Protein AF-T0BHY3-F1 (afdb_monomer_lite)

pLDDT: mean 92.2, std 11.2, range [44.59, 98.44]

Secondary structure (DSSP, 8-state):
---HHHHHHHHHHHHHHHHHHHHHHHHHHHHHS--HHHHHHHHHHHHHHHHHHHHTTTSS-HHHHHHHHHHHHHHHHHHHHHHHT-

Radius of gyration: 14.61 Å; chains: 1; bounding box: 29×18×53 Å

Foldseek 3Di:
DDDPQVVVLVVLLVQLVVLLVLLLVLLVVCLVPPDPVSLVSSVVSLVSSVVSLVVNCPPPPNVSSVVSVVSSVVSVVSSVVSVVVD

Organism: Alicyclobacillus acidoterrestris (strain ATCC 49025 / DSM 3922 / CIP 106132 / NCIMB 13137 / GD3B) (NCBI:txid1356854)

Structure (mmCIF, N/CA/C/O backbone):
data_AF-T0BHY3-F1
#
_entry.id   AF-T0BHY3-F1
#
loop_
_atom_site.group_PDB
_atom_site.id
_atom_site.type_symbol
_atom_site.label_atom_id
_atom_site.label_alt_id
_atom_site.label_comp_id
_atom_site.label_asym_id
_atom_site.label_entity_id
_atom_site.label_seq_id
_atom_site.pdbx_PDB_ins_code
_atom_site.Cartn_x
_atom_site.Cartn_y
_atom_site.Cartn_z
_atom_site.occupancy
_atom_site.B_iso_or_equiv
_atom_site.auth_seq_id
_atom_site.auth_comp_id
_atom_site.auth_asym_id
_atom_site.auth_atom_id
_atom_site.pdbx_PDB_model_num
ATOM 1 N N . MET A 1 1 ? -14.659 -0.421 33.630 1.00 44.59 1 MET A N 1
ATOM 2 C CA . MET A 1 1 ? -13.357 -0.926 33.151 1.00 44.59 1 MET A CA 1
ATOM 3 C C . MET A 1 1 ? -13.495 -1.084 31.656 1.00 44.59 1 MET A C 1
ATOM 5 O O . MET A 1 1 ? -14.234 -1.953 31.224 1.00 44.59 1 MET A O 1
ATOM 9 N N . GLU A 1 2 ? -12.873 -0.206 30.888 1.00 54.31 2 GLU A N 1
ATOM 10 C CA . GLU A 1 2 ? -12.859 -0.267 29.426 1.00 54.31 2 GLU A CA 1
ATOM 11 C C . GLU A 1 2 ? -11.384 -0.292 29.004 1.00 54.31 2 GLU A C 1
ATOM 13 O O . GLU A 1 2 ? -10.580 0.353 29.682 1.00 54.31 2 GLU A O 1
ATOM 18 N N . ARG A 1 3 ? -11.063 -0.975 27.887 1.00 53.88 3 ARG A N 1
ATOM 19 C CA . ARG A 1 3 ? -9.897 -0.760 26.981 1.00 53.88 3 ARG A CA 1
ATOM 20 C C . ARG A 1 3 ? -8.886 -1.899 26.686 1.00 53.88 3 ARG A C 1
ATOM 22 O O . ARG A 1 3 ? -7.728 -1.585 26.429 1.00 53.88 3 ARG A O 1
ATOM 29 N N . PRO A 1 4 ? -9.258 -3.187 26.557 1.00 62.06 4 PRO A N 1
ATOM 30 C CA . PRO A 1 4 ? -8.458 -4.093 25.721 1.00 62.06 4 PRO A CA 1
ATOM 31 C C . PRO A 1 4 ? -8.604 -3.762 24.219 1.00 62.06 4 PRO A C 1
ATOM 33 O O . PRO A 1 4 ? -7.636 -3.866 23.471 1.00 62.06 4 PRO A O 1
ATOM 36 N N . GLN A 1 5 ? -9.783 -3.287 23.791 1.00 62.22 5 GLN A N 1
ATOM 37 C CA . GLN A 1 5 ? -10.089 -3.000 22.380 1.00 62.22 5 GLN A CA 1
ATOM 38 C C . GLN A 1 5 ? -9.220 -1.875 21.801 1.00 62.22 5 GLN A C 1
ATOM 40 O O . GLN A 1 5 ? -8.616 -2.053 20.750 1.00 62.22 5 GLN A O 1
ATOM 45 N N . SER A 1 6 ? -9.034 -0.777 22.540 1.00 70.62 6 SER A N 1
ATOM 46 C CA . SER A 1 6 ? -8.264 0.374 22.047 1.00 70.62 6 SER A CA 1
ATOM 47 C C . SER A 1 6 ? -6.775 0.079 21.819 1.00 70.62 6 SER A C 1
ATOM 49 O O . SER A 1 6 ? -6.175 0.686 20.941 1.00 70.62 6 SER A O 1
ATOM 51 N N . ILE A 1 7 ? -6.167 -0.837 22.586 1.00 77.88 7 ILE A N 1
ATOM 52 C CA . ILE A 1 7 ? -4.760 -1.244 22.392 1.00 77.88 7 ILE A CA 1
ATOM 53 C C . ILE A 1 7 ? -4.638 -2.183 21.186 1.00 77.88 7 ILE A C 1
ATOM 55 O O . ILE A 1 7 ? -3.690 -2.081 20.412 1.00 77.88 7 ILE A O 1
ATOM 59 N N . HIS A 1 8 ? -5.609 -3.081 21.011 1.00 78.81 8 HIS A N 1
ATOM 60 C CA . HIS A 1 8 ? -5.634 -3.998 19.877 1.00 78.81 8 HIS A CA 1
ATOM 61 C C . HIS A 1 8 ? -5.827 -3.252 18.549 1.00 78.81 8 HIS A C 1
ATOM 63 O O . HIS A 1 8 ? -5.099 -3.510 17.597 1.00 78.81 8 HIS A O 1
ATOM 69 N N . GLU A 1 9 ? -6.737 -2.276 18.496 1.00 81.12 9 GLU A N 1
ATOM 70 C CA . GLU A 1 9 ? -6.910 -1.395 17.332 1.00 81.12 9 GLU A CA 1
ATOM 71 C C . GLU A 1 9 ? -5.616 -0.625 17.020 1.00 81.12 9 GLU A C 1
ATOM 73 O O . GLU A 1 9 ? -5.156 -0.629 15.883 1.00 81.12 9 GLU A O 1
ATOM 78 N N . GLN A 1 10 ? -4.965 -0.026 18.025 1.00 83.75 10 GLN A N 1
ATOM 79 C CA . GLN A 1 10 ? -3.705 0.707 17.830 1.00 83.75 10 GLN A CA 1
ATOM 80 C C . GLN A 1 10 ? -2.577 -0.164 17.262 1.00 83.75 10 GLN A C 1
ATOM 82 O O . GLN A 1 10 ? -1.833 0.296 16.396 1.00 83.75 10 GLN A O 1
ATOM 87 N N . ASN A 1 11 ? -2.459 -1.414 17.717 1.00 89.62 11 ASN A N 1
ATOM 88 C CA . ASN A 1 11 ? -1.464 -2.346 17.189 1.00 89.62 11 ASN A CA 1
ATOM 89 C C . ASN A 1 11 ? -1.746 -2.715 15.726 1.00 89.62 11 ASN A C 1
ATOM 91 O O . ASN A 1 11 ? -0.813 -2.719 14.927 1.00 89.62 11 ASN A O 1
ATOM 95 N N . GLN A 1 12 ? -3.009 -2.959 15.365 1.00 92.31 12 GLN A N 1
ATOM 96 C CA . GLN A 1 12 ? -3.392 -3.266 13.982 1.00 92.31 12 GLN A CA 1
ATOM 97 C C . GLN A 1 12 ? -3.127 -2.077 13.046 1.00 92.31 12 GLN A C 1
ATOM 99 O O . GLN A 1 12 ? -2.572 -2.253 11.967 1.00 92.31 12 GLN A O 1
ATOM 104 N N . PHE A 1 13 ? -3.401 -0.841 13.483 1.00 94.06 13 PHE A N 1
ATOM 105 C CA . PHE A 1 13 ? -3.032 0.352 12.707 1.00 94.06 13 PHE A CA 1
ATOM 106 C C . PHE A 1 13 ? -1.518 0.477 12.498 1.00 94.06 13 PHE A C 1
ATOM 108 O O . PHE A 1 13 ? -1.072 0.849 11.411 1.00 94.06 13 PHE A O 1
ATOM 115 N N . ALA A 1 14 ? -0.717 0.184 13.527 1.00 9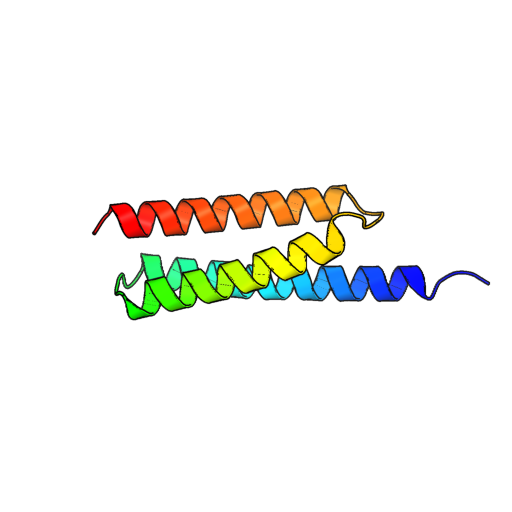4.94 14 ALA A N 1
ATOM 116 C CA . ALA A 1 14 ? 0.738 0.212 13.409 1.00 94.94 14 ALA A CA 1
ATOM 117 C C . ALA A 1 14 ? 1.248 -0.861 12.432 1.00 94.94 14 ALA A C 1
ATOM 119 O O . ALA A 1 14 ? 2.156 -0.593 11.642 1.00 94.94 14 ALA A O 1
ATOM 120 N N . GLU A 1 15 ? 0.646 -2.050 12.455 1.00 95.75 15 GLU A N 1
ATOM 121 C CA . GLU A 1 15 ? 0.965 -3.134 11.529 1.00 95.75 15 GLU A CA 1
ATOM 122 C C . GLU A 1 15 ? 0.584 -2.785 10.087 1.00 95.75 15 GLU A C 1
ATOM 124 O O . GLU A 1 15 ? 1.436 -2.878 9.201 1.00 95.75 15 GLU A O 1
ATOM 129 N N . ALA A 1 16 ? -0.636 -2.287 9.865 1.00 97.19 16 ALA A N 1
ATOM 130 C CA . ALA A 1 16 ? -1.108 -1.833 8.559 1.00 97.19 16 ALA A CA 1
ATOM 131 C C . ALA A 1 16 ? -0.217 -0.728 7.982 1.00 97.19 16 ALA A C 1
ATOM 133 O O . ALA A 1 16 ? 0.224 -0.823 6.835 1.00 97.19 16 ALA A O 1
ATOM 134 N N . SER A 1 17 ? 0.132 0.280 8.791 1.00 97.25 17 SER A N 1
ATOM 135 C CA . SER A 1 17 ? 1.063 1.326 8.358 1.00 97.25 17 SER A CA 1
ATOM 136 C C . SER A 1 17 ? 2.430 0.745 8.008 1.00 97.25 17 SER A C 1
ATOM 138 O O . SER A 1 17 ? 2.949 1.042 6.939 1.00 97.25 17 SER A O 1
ATOM 140 N N . SER A 1 18 ? 3.004 -0.118 8.853 1.00 97.81 18 SER A N 1
ATOM 141 C CA . SER A 1 18 ? 4.326 -0.700 8.592 1.00 97.81 18 SER A CA 1
ATOM 142 C C . SER A 1 18 ? 4.348 -1.587 7.345 1.00 97.81 18 SER A C 1
ATOM 144 O O . SER A 1 18 ? 5.333 -1.583 6.602 1.00 97.81 18 SER A O 1
ATOM 146 N N . ALA A 1 19 ? 3.288 -2.363 7.111 1.00 97.94 19 ALA A N 1
ATOM 147 C CA . ALA A 1 19 ? 3.143 -3.170 5.907 1.00 97.94 19 ALA A CA 1
ATOM 148 C C . ALA A 1 19 ? 3.082 -2.283 4.658 1.00 97.94 19 ALA A C 1
ATOM 150 O O . ALA A 1 19 ? 3.759 -2.566 3.669 1.00 97.94 19 ALA A O 1
ATOM 151 N N . LEU A 1 20 ? 2.337 -1.181 4.733 1.00 97.94 20 LEU A N 1
ATOM 152 C CA . LEU A 1 20 ? 2.211 -0.219 3.649 1.00 97.94 20 LEU A CA 1
ATOM 153 C C . LEU A 1 20 ? 3.518 0.536 3.373 1.00 97.94 20 LEU A C 1
ATOM 155 O O . LEU A 1 20 ? 3.923 0.610 2.218 1.00 97.94 20 LEU A O 1
ATOM 159 N N . ASP A 1 21 ? 4.242 0.978 4.407 1.00 98.31 21 ASP A N 1
ATOM 160 C CA . ASP A 1 21 ? 5.564 1.598 4.246 1.00 98.31 21 ASP A CA 1
ATOM 161 C C . ASP A 1 21 ? 6.524 0.649 3.500 1.00 98.31 21 ASP A C 1
ATOM 163 O O . ASP A 1 21 ? 7.274 1.060 2.613 1.00 98.31 21 ASP A O 1
ATOM 167 N N . LYS A 1 22 ? 6.498 -0.653 3.815 1.00 98.25 22 LYS A N 1
ATOM 168 C CA . LYS A 1 22 ? 7.301 -1.660 3.096 1.00 98.25 22 LYS A CA 1
ATOM 169 C C . LYS A 1 22 ? 6.851 -1.820 1.646 1.00 98.25 22 LYS A C 1
ATOM 171 O O . LYS A 1 22 ? 7.704 -1.934 0.767 1.00 98.25 22 LYS A O 1
ATOM 176 N N . ALA A 1 23 ? 5.543 -1.819 1.398 1.00 98.44 23 ALA A N 1
ATOM 177 C CA . ALA A 1 23 ? 4.993 -1.914 0.054 1.00 98.44 23 ALA A CA 1
ATOM 178 C C . ALA A 1 23 ? 5.394 -0.718 -0.814 1.00 98.44 23 ALA A C 1
ATOM 180 O O . ALA A 1 23 ? 5.925 -0.921 -1.901 1.00 98.44 23 ALA A O 1
ATOM 181 N N . GLU A 1 24 ? 5.251 0.507 -0.311 1.00 98.38 24 GLU A N 1
ATOM 182 C CA . GLU A 1 24 ? 5.675 1.728 -1.005 1.00 98.38 24 GLU A CA 1
ATOM 183 C C . GLU A 1 24 ? 7.178 1.702 -1.323 1.00 98.38 24 GLU A C 1
ATOM 185 O O . GLU A 1 24 ? 7.583 2.026 -2.440 1.00 98.38 24 GLU A O 1
ATOM 190 N N . ASN A 1 25 ? 8.015 1.236 -0.389 1.00 98.25 25 ASN A N 1
ATOM 191 C CA . ASN A 1 25 ? 9.448 1.064 -0.640 1.00 98.25 25 ASN A CA 1
ATOM 192 C C . ASN A 1 25 ? 9.731 0.042 -1.754 1.00 98.25 25 ASN A C 1
ATOM 194 O O . ASN A 1 25 ? 10.582 0.286 -2.609 1.00 98.25 25 ASN A O 1
ATOM 198 N N . ALA A 1 26 ? 9.030 -1.094 -1.766 1.00 98.00 26 ALA A N 1
ATOM 199 C CA . ALA A 1 26 ? 9.189 -2.102 -2.812 1.00 98.00 26 ALA A CA 1
ATOM 200 C C . ALA A 1 26 ? 8.718 -1.581 -4.183 1.00 98.00 26 ALA A C 1
ATOM 202 O O . ALA A 1 26 ? 9.393 -1.801 -5.188 1.00 98.00 26 ALA A O 1
ATOM 203 N N . VAL A 1 27 ? 7.615 -0.825 -4.225 1.00 98.00 27 VAL A N 1
ATOM 204 C CA . VAL A 1 27 ? 7.130 -0.149 -5.440 1.00 98.00 27 VAL A CA 1
ATOM 205 C C . VAL A 1 27 ? 8.161 0.859 -5.952 1.00 98.00 27 VAL A C 1
ATOM 207 O O . VAL A 1 27 ? 8.499 0.835 -7.134 1.00 98.00 27 VAL A O 1
ATOM 210 N N . ALA A 1 28 ? 8.739 1.683 -5.075 1.00 97.44 28 ALA A N 1
ATOM 211 C CA . ALA A 1 28 ? 9.781 2.639 -5.452 1.00 97.44 28 ALA A CA 1
ATOM 212 C C . ALA A 1 28 ? 11.048 1.950 -5.999 1.00 97.44 28 ALA A C 1
ATOM 214 O O . ALA A 1 28 ? 11.674 2.432 -6.951 1.00 97.44 28 ALA A O 1
ATOM 215 N N . GLN A 1 29 ? 11.424 0.797 -5.433 1.00 96.69 29 GLN A N 1
ATOM 216 C CA . GLN A 1 29 ? 12.513 -0.029 -5.964 1.00 96.69 29 GLN A CA 1
ATOM 217 C C . GLN A 1 29 ? 12.177 -0.586 -7.348 1.00 96.69 29 GLN A C 1
ATOM 219 O O . GLN A 1 29 ? 13.025 -0.540 -8.239 1.00 96.69 29 GLN A O 1
ATOM 224 N N . ALA A 1 30 ? 10.949 -1.065 -7.548 1.00 96.75 30 ALA A N 1
ATOM 225 C CA . ALA A 1 30 ? 10.486 -1.553 -8.840 1.00 96.75 30 ALA A CA 1
ATOM 226 C C . ALA A 1 30 ? 10.459 -0.451 -9.907 1.00 96.75 30 ALA A C 1
ATOM 228 O O . ALA A 1 30 ? 10.841 -0.714 -11.039 1.00 96.75 30 ALA A O 1
ATOM 229 N N . GLN A 1 31 ? 10.099 0.783 -9.543 1.00 96.12 31 GLN A N 1
ATOM 230 C CA . GLN A 1 31 ? 10.181 1.947 -10.432 1.00 96.12 31 GLN A CA 1
ATOM 231 C C . GLN A 1 31 ? 11.616 2.312 -10.814 1.00 96.12 31 GLN A C 1
ATOM 233 O O . GLN A 1 31 ? 11.888 2.672 -11.956 1.00 96.12 31 GLN A O 1
ATOM 238 N N . SER A 1 32 ? 12.533 2.254 -9.848 1.00 95.56 32 SER A N 1
ATOM 239 C CA . SER A 1 32 ? 13.935 2.632 -10.064 1.00 95.56 32 SER A CA 1
ATOM 240 C C . SER A 1 32 ? 14.693 1.579 -10.875 1.00 95.56 32 SER A C 1
ATOM 242 O O . SER A 1 32 ? 15.575 1.903 -11.669 1.00 95.56 32 SER A O 1
ATOM 244 N N . HIS A 1 33 ? 14.354 0.309 -10.660 1.00 91.62 33 HIS A N 1
ATOM 245 C CA . HIS A 1 33 ? 14.997 -0.845 -11.270 1.00 91.62 33 HIS A CA 1
ATOM 246 C C . HIS A 1 33 ? 13.933 -1.842 -11.724 1.00 91.62 33 HIS A C 1
ATOM 248 O O . HIS A 1 33 ? 13.711 -2.868 -11.074 1.00 91.62 33 HIS A O 1
ATOM 254 N N . THR A 1 34 ? 13.273 -1.538 -12.840 1.00 93.12 34 THR A N 1
ATOM 255 C CA . THR A 1 34 ? 12.208 -2.385 -13.377 1.00 93.12 34 THR A CA 1
ATOM 256 C C . THR A 1 34 ? 12.770 -3.729 -13.832 1.00 93.12 34 THR A C 1
ATOM 258 O O . THR A 1 34 ? 13.592 -3.811 -14.742 1.00 93.12 34 THR A O 1
ATOM 261 N N . SER A 1 35 ? 12.349 -4.791 -13.151 1.00 95.00 35 SER A N 1
ATOM 262 C CA . 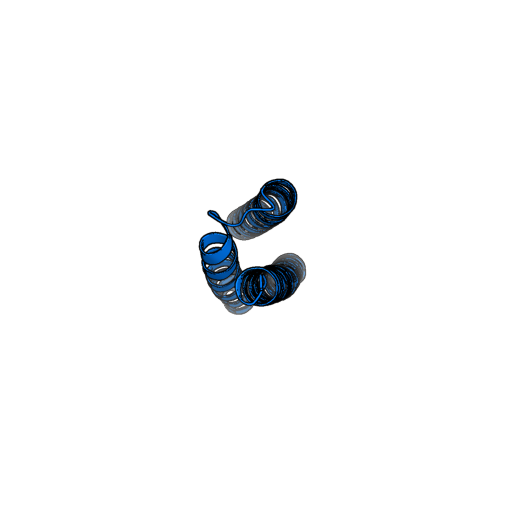SER A 1 35 ? 12.673 -6.186 -13.449 1.00 95.00 35 SER A CA 1
ATOM 263 C C . SER A 1 35 ? 11.536 -7.070 -12.947 1.00 95.00 35 SER A C 1
ATOM 265 O O . SER A 1 35 ? 10.827 -6.679 -12.019 1.00 95.00 35 SER A O 1
ATOM 267 N N . ASP A 1 36 ? 11.382 -8.279 -13.486 1.00 94.75 36 ASP A N 1
ATOM 268 C CA . ASP A 1 36 ? 10.357 -9.216 -13.002 1.00 94.75 36 ASP A CA 1
ATOM 269 C C . ASP A 1 36 ? 10.469 -9.470 -11.492 1.00 94.75 36 ASP A C 1
ATOM 271 O O . ASP A 1 36 ? 9.468 -9.514 -10.781 1.00 94.75 36 ASP A O 1
ATOM 275 N N . THR A 1 37 ? 11.696 -9.558 -10.971 1.00 95.88 37 THR A N 1
ATOM 276 C CA . THR A 1 37 ? 11.947 -9.767 -9.540 1.00 95.88 37 THR A CA 1
ATOM 277 C C . THR A 1 37 ? 11.473 -8.589 -8.688 1.00 95.88 37 THR A C 1
ATOM 279 O O . THR A 1 37 ? 10.826 -8.807 -7.665 1.00 95.88 37 THR A O 1
ATOM 282 N N . SER A 1 38 ? 11.792 -7.349 -9.073 1.00 96.88 38 SER A N 1
ATOM 283 C CA . SER A 1 38 ? 11.401 -6.162 -8.298 1.00 96.88 38 SER A CA 1
ATOM 284 C C . SER A 1 38 ? 9.894 -5.912 -8.371 1.00 96.88 38 SER A C 1
ATOM 286 O O . SER A 1 38 ? 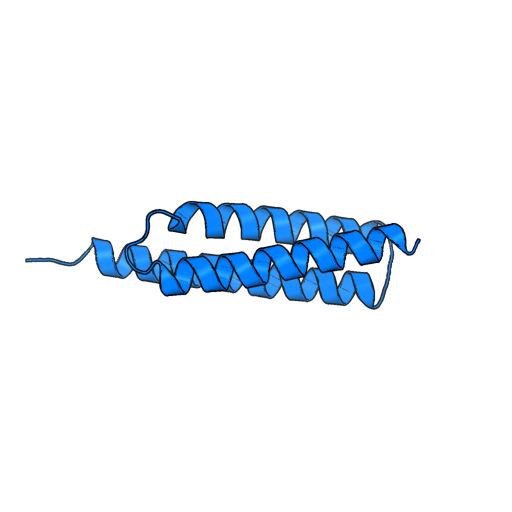9.280 -5.597 -7.352 1.00 96.88 38 SER A O 1
ATOM 288 N N . LEU A 1 39 ? 9.277 -6.158 -9.530 1.00 97.19 39 LEU A N 1
ATOM 289 C CA . LEU A 1 39 ? 7.824 -6.125 -9.691 1.00 97.19 39 LEU A CA 1
ATOM 290 C C . LEU A 1 39 ? 7.139 -7.166 -8.803 1.00 97.19 39 LEU A C 1
ATOM 292 O O . LEU A 1 39 ? 6.269 -6.810 -8.013 1.00 97.19 39 LEU A O 1
ATOM 296 N N . GLN A 1 40 ? 7.599 -8.418 -8.834 1.00 96.94 40 GLN A N 1
ATOM 297 C CA . GLN A 1 40 ? 7.035 -9.488 -8.013 1.00 96.94 40 GLN A CA 1
ATOM 298 C C . GLN A 1 40 ? 7.178 -9.208 -6.508 1.00 96.94 40 GLN A C 1
ATOM 300 O O . GLN A 1 40 ? 6.290 -9.542 -5.721 1.00 96.94 40 GLN A O 1
ATOM 305 N N . GLN A 1 41 ? 8.289 -8.604 -6.075 1.00 97.12 41 GLN A N 1
ATOM 306 C CA . GLN A 1 41 ? 8.486 -8.191 -4.680 1.00 97.12 41 GLN A CA 1
ATOM 307 C C . GLN A 1 41 ? 7.525 -7.069 -4.269 1.00 97.12 41 GLN A C 1
ATOM 309 O O . GLN A 1 41 ? 6.972 -7.115 -3.165 1.00 97.12 41 GLN A O 1
ATOM 314 N N . ALA A 1 42 ? 7.295 -6.097 -5.153 1.00 98.00 42 ALA A N 1
ATOM 315 C CA . ALA A 1 42 ? 6.322 -5.035 -4.935 1.00 98.00 42 ALA A CA 1
ATOM 316 C C . ALA A 1 42 ? 4.890 -5.588 -4.864 1.00 98.00 42 ALA A C 1
ATOM 318 O O . ALA A 1 42 ? 4.157 -5.238 -3.942 1.00 98.00 42 ALA A O 1
ATOM 319 N N . GLU A 1 43 ? 4.523 -6.519 -5.752 1.00 97.94 43 GLU A N 1
ATOM 320 C CA . GLU A 1 43 ? 3.221 -7.204 -5.731 1.00 97.94 43 GLU A CA 1
ATOM 321 C C . GLU A 1 43 ? 2.990 -7.941 -4.407 1.00 97.94 43 GLU A C 1
ATOM 323 O O . GLU A 1 43 ? 1.967 -7.738 -3.756 1.00 97.94 43 GLU A O 1
ATOM 328 N N . ASN A 1 44 ? 3.966 -8.739 -3.960 1.00 98.06 44 ASN A N 1
ATOM 329 C CA . ASN A 1 44 ? 3.866 -9.464 -2.690 1.00 98.06 44 ASN A CA 1
ATOM 330 C C . ASN A 1 44 ? 3.732 -8.512 -1.490 1.00 98.06 44 ASN A C 1
ATOM 332 O O . ASN A 1 44 ? 2.969 -8.774 -0.560 1.00 98.06 44 ASN A O 1
ATOM 336 N N . SER A 1 45 ? 4.464 -7.396 -1.505 1.00 98.19 45 SER A N 1
ATOM 337 C CA . SER A 1 45 ? 4.402 -6.410 -0.423 1.00 98.19 45 SER A CA 1
ATOM 338 C C . SER A 1 45 ? 3.056 -5.683 -0.394 1.00 98.19 45 SER A C 1
ATOM 340 O O . SER A 1 45 ? 2.487 -5.501 0.682 1.00 98.19 45 SER A O 1
ATOM 342 N N . LEU A 1 46 ? 2.508 -5.324 -1.560 1.00 98.38 46 LEU A N 1
ATOM 343 C CA . LEU A 1 46 ? 1.176 -4.724 -1.670 1.00 98.38 46 LEU A CA 1
ATOM 344 C C . LEU A 1 46 ? 0.067 -5.691 -1.266 1.00 98.38 46 LEU A C 1
ATOM 346 O O . LEU A 1 46 ? -0.891 -5.268 -0.625 1.00 98.38 46 LEU A O 1
ATOM 350 N N . GLU A 1 47 ? 0.189 -6.980 -1.583 1.00 98.31 47 GLU A N 1
ATOM 351 C CA . GLU A 1 47 ? -0.763 -7.993 -1.123 1.00 98.31 47 GLU A CA 1
ATOM 352 C C . GLU A 1 47 ? -0.799 -8.053 0.412 1.00 98.31 47 GLU A C 1
ATOM 354 O O . GLU A 1 47 ? -1.871 -8.062 1.020 1.00 98.31 47 GLU A O 1
ATOM 359 N N . HIS A 1 48 ? 0.372 -8.027 1.052 1.00 97.81 48 HIS A N 1
ATOM 360 C CA . HIS A 1 48 ? 0.469 -8.008 2.508 1.00 97.81 48 HIS A CA 1
ATOM 361 C C . HIS A 1 48 ? -0.107 -6.719 3.114 1.00 97.81 48 HIS A C 1
ATOM 363 O O . HIS A 1 48 ? -0.852 -6.779 4.089 1.00 97.81 48 HIS A O 1
ATOM 369 N N . ALA A 1 49 ? 0.199 -5.558 2.527 1.00 98.06 49 ALA A N 1
ATOM 370 C CA . ALA A 1 49 ? -0.372 -4.282 2.954 1.00 98.06 49 ALA A CA 1
ATOM 371 C C . ALA A 1 49 ? -1.898 -4.250 2.790 1.00 98.06 49 ALA A C 1
ATOM 373 O O . ALA A 1 49 ? -2.593 -3.770 3.678 1.00 98.06 49 ALA A O 1
ATOM 374 N N . THR A 1 50 ? -2.424 -4.825 1.705 1.00 98.31 50 THR A N 1
ATOM 375 C CA . THR A 1 50 ? -3.869 -4.916 1.452 1.00 98.31 50 THR A CA 1
ATOM 376 C C . THR A 1 50 ? -4.569 -5.710 2.547 1.00 98.31 50 THR A C 1
ATOM 378 O O . THR A 1 50 ? -5.554 -5.234 3.096 1.00 98.31 50 THR A O 1
ATOM 381 N N . ARG A 1 51 ? -4.030 -6.878 2.921 1.00 97.69 51 ARG A N 1
ATOM 382 C CA . ARG A 1 51 ? -4.582 -7.684 4.022 1.00 97.69 51 ARG A CA 1
ATOM 383 C C . ARG A 1 51 ? -4.577 -6.919 5.346 1.00 97.69 51 ARG A C 1
ATOM 385 O O . ARG A 1 51 ? -5.591 -6.882 6.024 1.00 97.69 51 ARG A O 1
ATOM 392 N N . ALA A 1 52 ? -3.468 -6.264 5.683 1.00 96.44 52 ALA A N 1
ATOM 393 C CA . ALA A 1 52 ? -3.363 -5.526 6.940 1.00 96.44 52 ALA A CA 1
ATOM 394 C C . ALA A 1 52 ? -4.298 -4.299 6.993 1.00 96.44 52 ALA A C 1
ATOM 396 O O . ALA A 1 52 ? -4.815 -3.960 8.054 1.00 96.44 52 ALA A O 1
ATOM 397 N N . VAL A 1 53 ? -4.539 -3.632 5.857 1.00 97.00 53 VAL A N 1
ATOM 398 C CA . VAL A 1 53 ? -5.529 -2.545 5.760 1.00 97.00 53 VAL A CA 1
ATOM 399 C C . VAL A 1 53 ? -6.962 -3.084 5.830 1.00 97.00 53 VAL A C 1
ATOM 401 O O . VAL A 1 53 ? -7.814 -2.435 6.431 1.00 97.00 53 VAL A O 1
ATOM 404 N N . ASP A 1 54 ? -7.233 -4.267 5.275 1.00 96.69 54 ASP A N 1
ATOM 405 C CA . ASP A 1 54 ? -8.541 -4.932 5.365 1.00 96.69 54 ASP A CA 1
ATOM 406 C C . ASP A 1 54 ? -8.928 -5.247 6.822 1.00 96.69 54 ASP A C 1
ATOM 408 O O . ASP A 1 54 ? -10.044 -4.956 7.246 1.00 96.69 54 ASP A O 1
ATOM 412 N N . GLU A 1 55 ? -7.971 -5.717 7.630 1.00 95.06 55 GLU A N 1
ATOM 413 C CA . GLU A 1 55 ? -8.182 -6.038 9.053 1.00 95.06 55 GLU A CA 1
ATOM 414 C C . GLU A 1 55 ? -8.646 -4.840 9.899 1.00 95.06 55 GLU A C 1
ATOM 416 O O . GLU A 1 55 ? -9.332 -5.013 10.907 1.00 95.06 55 GLU A O 1
ATOM 421 N N . ILE A 1 56 ? -8.316 -3.615 9.485 1.00 94.88 56 ILE A N 1
ATOM 422 C CA . ILE A 1 56 ? -8.705 -2.385 10.187 1.00 94.88 56 ILE A CA 1
ATOM 423 C C . ILE A 1 56 ? -9.909 -1.675 9.560 1.00 94.88 56 ILE A C 1
ATOM 425 O O . ILE A 1 56 ? -10.281 -0.615 10.058 1.00 94.88 56 ILE A O 1
ATOM 429 N N . GLN A 1 57 ? -10.546 -2.218 8.514 1.00 93.31 57 GLN A N 1
ATOM 430 C CA . GLN A 1 57 ? -11.662 -1.547 7.820 1.00 93.31 57 GLN A CA 1
ATOM 431 C C . GLN A 1 57 ? -12.823 -1.194 8.758 1.00 93.31 57 GLN A C 1
ATOM 433 O O . GLN A 1 57 ? -13.411 -0.117 8.666 1.00 93.31 57 GLN A O 1
ATOM 438 N N . GLU A 1 58 ? -13.121 -2.073 9.715 1.00 91.69 58 GLU A N 1
ATOM 439 C CA . GLU A 1 58 ? -14.197 -1.879 10.693 1.00 91.69 58 GLU A CA 1
ATOM 440 C C . GLU A 1 58 ? -13.740 -1.139 11.966 1.00 91.69 58 GLU A C 1
ATOM 442 O O . GLU A 1 58 ? -14.512 -0.988 12.917 1.00 91.69 58 GLU A O 1
ATOM 447 N N . ALA A 1 59 ? -12.490 -0.664 12.018 1.00 90.75 59 ALA A N 1
ATOM 448 C CA . ALA A 1 59 ? -11.961 0.030 13.187 1.00 90.75 59 ALA A CA 1
ATOM 449 C C . ALA A 1 59 ? -12.659 1.379 13.416 1.00 90.75 59 ALA A C 1
ATOM 451 O O . ALA A 1 59 ? -13.071 2.071 12.485 1.00 90.75 59 ALA A O 1
ATOM 452 N N . GLN A 1 60 ? -12.735 1.825 14.672 1.00 90.12 60 GLN A N 1
ATOM 453 C CA . GLN A 1 60 ? -13.471 3.054 15.007 1.00 90.12 60 GLN A CA 1
ATOM 454 C C . GLN A 1 60 ? -12.861 4.317 14.378 1.00 90.12 60 GLN A C 1
ATOM 456 O O . GLN A 1 60 ? -13.558 5.301 14.124 1.00 90.12 60 GLN A O 1
ATOM 461 N N . ASN A 1 61 ? -11.550 4.312 14.129 1.00 90.94 61 ASN A N 1
ATOM 462 C CA . ASN A 1 61 ? -10.836 5.447 13.555 1.00 90.94 61 ASN A CA 1
ATOM 463 C C . ASN A 1 61 ? -10.875 5.427 12.019 1.00 90.94 61 ASN A C 1
ATOM 465 O O . ASN A 1 61 ? -9.855 5.221 11.365 1.00 90.94 61 ASN A O 1
ATOM 469 N N . GLN A 1 62 ? -12.056 5.683 11.459 1.00 94.19 62 GLN A N 1
ATOM 470 C CA . GLN A 1 62 ? -12.293 5.669 10.011 1.00 94.19 62 GLN A CA 1
ATOM 471 C C . GLN A 1 62 ? -11.387 6.649 9.245 1.00 94.19 62 GLN A C 1
ATOM 473 O O . GLN A 1 62 ? -10.874 6.303 8.192 1.00 94.19 62 GLN A O 1
ATOM 478 N N . ILE A 1 63 ? -11.048 7.806 9.828 1.00 95.06 63 ILE A N 1
ATOM 479 C CA . ILE A 1 63 ? -10.121 8.771 9.205 1.00 95.06 63 ILE A CA 1
ATOM 480 C C . ILE A 1 63 ? -8.732 8.151 8.980 1.00 95.06 63 ILE A C 1
ATOM 482 O O . ILE A 1 63 ? -8.069 8.436 7.983 1.00 95.06 63 ILE A O 1
ATOM 486 N N . ALA A 1 64 ? -8.247 7.334 9.921 1.00 93.12 64 ALA A N 1
ATOM 487 C CA . ALA A 1 64 ? -6.972 6.644 9.754 1.00 93.12 64 ALA A CA 1
ATOM 488 C C . ALA A 1 64 ? -7.071 5.508 8.726 1.00 93.12 64 ALA A C 1
ATOM 490 O O . ALA A 1 64 ? -6.126 5.312 7.964 1.00 93.12 64 ALA A O 1
ATOM 491 N N . VAL A 1 65 ? -8.208 4.807 8.679 1.00 95.94 65 VAL A N 1
ATOM 492 C CA . VAL A 1 65 ? -8.490 3.766 7.677 1.00 95.94 65 VAL A CA 1
ATOM 493 C C . VAL A 1 65 ? -8.488 4.362 6.271 1.00 95.94 65 VAL A C 1
ATOM 495 O O . VAL A 1 65 ? -7.764 3.867 5.411 1.00 95.94 65 VAL A O 1
ATOM 498 N N . GLU A 1 66 ? -9.221 5.453 6.044 1.00 97.44 66 GLU A N 1
ATOM 499 C CA . GLU A 1 66 ? -9.291 6.143 4.749 1.00 97.44 66 GLU A CA 1
ATOM 500 C C . GLU A 1 66 ? -7.897 6.560 4.266 1.00 97.44 66 GLU A C 1
ATOM 502 O O . GLU A 1 66 ? -7.497 6.216 3.160 1.00 97.44 66 GLU A O 1
ATOM 507 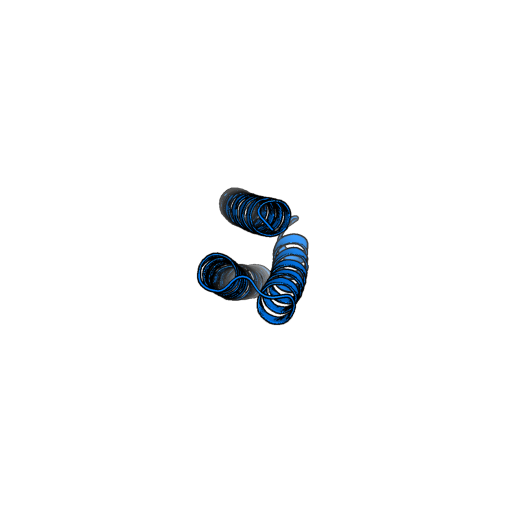N N . ARG A 1 67 ? -7.082 7.174 5.136 1.00 97.44 67 ARG A N 1
ATOM 508 C CA . ARG A 1 67 ? -5.706 7.571 4.780 1.00 97.44 67 ARG A CA 1
ATOM 509 C C . ARG A 1 67 ? -4.812 6.402 4.377 1.00 97.44 67 ARG A C 1
ATOM 511 O O . ARG A 1 67 ? -3.927 6.571 3.540 1.00 97.44 67 ARG A O 1
ATOM 518 N N . LEU A 1 68 ? -4.964 5.248 5.026 1.00 97.44 68 LEU A N 1
ATOM 519 C CA . LEU A 1 68 ? -4.195 4.053 4.679 1.00 97.44 68 LEU A CA 1
ATOM 520 C C . LEU A 1 68 ? -4.698 3.436 3.369 1.00 97.44 68 LEU A C 1
ATOM 522 O O . LEU A 1 68 ? -3.876 2.983 2.578 1.00 97.44 68 LEU A O 1
ATOM 526 N N . ASN A 1 69 ? -6.006 3.490 3.104 1.00 98.19 69 ASN A N 1
ATOM 527 C CA . ASN A 1 69 ? -6.577 3.092 1.816 1.00 98.19 69 ASN A CA 1
ATOM 528 C C . ASN A 1 69 ? -6.086 3.992 0.674 1.00 98.19 69 ASN A C 1
ATOM 530 O O . ASN A 1 69 ? -5.623 3.462 -0.329 1.00 98.19 69 ASN A O 1
ATOM 534 N N . ASP A 1 70 ? -6.088 5.318 0.844 1.00 98.31 70 ASP A N 1
ATOM 535 C CA . ASP A 1 70 ? -5.600 6.263 -0.174 1.00 98.31 70 ASP A CA 1
ATOM 536 C C . ASP A 1 70 ? -4.139 5.978 -0.558 1.00 98.31 70 ASP A C 1
ATOM 538 O O . ASP A 1 70 ? -3.770 5.939 -1.732 1.00 98.31 70 ASP A O 1
ATOM 542 N N . ARG A 1 71 ? -3.285 5.743 0.447 1.00 98.19 71 ARG A N 1
ATOM 543 C CA . ARG A 1 71 ? -1.878 5.378 0.225 1.00 98.19 71 ARG A CA 1
ATOM 544 C C . ARG A 1 71 ? -1.741 4.023 -0.469 1.00 98.19 71 ARG A C 1
ATOM 546 O O . ARG A 1 71 ? -0.907 3.879 -1.361 1.00 98.19 71 ARG A O 1
ATOM 553 N N . LEU A 1 72 ? -2.540 3.033 -0.063 1.00 98.38 72 LEU A N 1
ATOM 554 C CA . LEU A 1 72 ? -2.541 1.707 -0.678 1.00 98.38 72 LEU A CA 1
ATOM 555 C C . LEU A 1 72 ? -2.947 1.783 -2.154 1.00 98.38 72 LEU A C 1
ATOM 557 O O . LEU A 1 72 ? -2.249 1.223 -2.998 1.00 98.38 72 LEU A O 1
ATOM 561 N N . GLU A 1 73 ? -4.026 2.502 -2.466 1.00 98.38 73 GLU A N 1
ATOM 562 C CA . GLU A 1 73 ? -4.494 2.721 -3.835 1.00 98.38 73 GLU A CA 1
ATOM 563 C C . GLU A 1 73 ? -3.407 3.400 -4.676 1.00 98.38 73 GLU A C 1
ATOM 565 O O . GLU A 1 73 ? -3.032 2.882 -5.730 1.00 98.38 73 GLU A O 1
ATOM 570 N N . ALA A 1 74 ? -2.811 4.486 -4.175 1.00 98.25 74 ALA A N 1
ATOM 571 C CA . ALA A 1 74 ? -1.740 5.188 -4.876 1.00 98.25 74 ALA A CA 1
ATOM 572 C C . ALA A 1 74 ? -0.535 4.274 -5.175 1.00 98.25 74 ALA A C 1
ATOM 574 O O . ALA A 1 74 ? 0.012 4.292 -6.283 1.00 98.25 74 ALA A O 1
ATOM 575 N N . ALA A 1 75 ? -0.131 3.432 -4.221 1.00 98.19 75 ALA A N 1
ATOM 576 C CA . ALA A 1 75 ? 0.969 2.489 -4.409 1.00 98.19 75 ALA A CA 1
ATOM 577 C C . ALA A 1 75 ? 0.624 1.384 -5.432 1.00 98.19 75 ALA A C 1
ATOM 579 O O . ALA A 1 75 ? 1.465 1.025 -6.263 1.00 98.19 75 ALA A O 1
ATOM 580 N N . GLN A 1 76 ? -0.616 0.880 -5.431 1.00 98.25 76 GLN A N 1
ATOM 581 C CA . GLN A 1 76 ? -1.106 -0.089 -6.422 1.00 98.25 76 GLN A CA 1
ATOM 582 C C . GLN A 1 76 ? -1.168 0.504 -7.836 1.00 98.25 76 GLN A C 1
ATOM 584 O O . GLN A 1 76 ? -0.759 -0.154 -8.801 1.00 98.25 76 GLN A O 1
ATOM 589 N N . GLN A 1 77 ? -1.639 1.746 -7.968 1.00 98.12 77 GLN A N 1
ATOM 590 C CA . GLN A 1 77 ? -1.650 2.472 -9.239 1.00 98.12 77 GLN A CA 1
ATOM 591 C C . GLN A 1 77 ? -0.229 2.642 -9.771 1.00 98.12 77 GLN A C 1
ATOM 593 O O . GLN A 1 77 ? 0.058 2.240 -10.897 1.00 98.12 77 GLN A O 1
ATOM 598 N N . THR A 1 78 ? 0.681 3.102 -8.913 1.00 97.25 78 THR A N 1
ATOM 599 C CA . THR A 1 78 ? 2.090 3.312 -9.258 1.00 97.25 78 THR A CA 1
ATOM 600 C C . THR A 1 78 ? 2.748 2.028 -9.773 1.00 97.25 78 THR A C 1
ATOM 602 O O . THR A 1 78 ? 3.428 2.031 -10.805 1.00 97.25 78 THR A O 1
ATOM 605 N N . LEU A 1 79 ? 2.536 0.893 -9.095 1.00 96.75 79 LEU A N 1
ATOM 606 C CA . LEU A 1 79 ? 3.063 -0.391 -9.560 1.00 96.75 79 LEU A CA 1
ATOM 607 C C . LEU A 1 79 ? 2.448 -0.805 -10.902 1.00 96.75 79 LEU A C 1
ATOM 609 O O . LEU A 1 79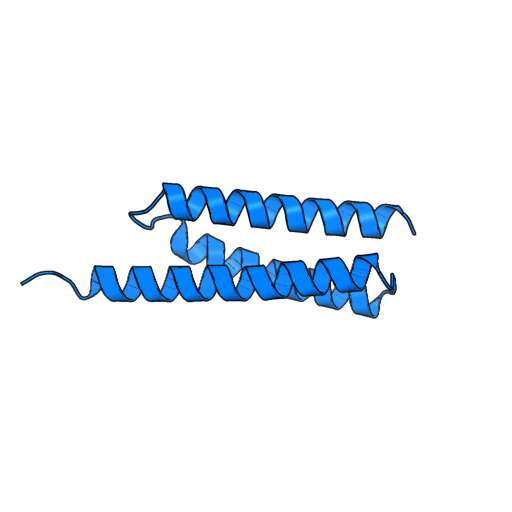 ? 3.156 -1.290 -11.785 1.00 96.75 79 LEU A O 1
ATOM 613 N N . SER A 1 80 ? 1.1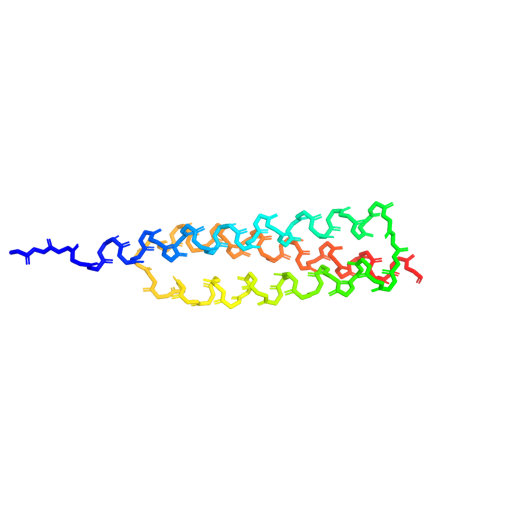44 -0.594 -11.071 1.00 96.56 80 SER A N 1
ATOM 614 C CA . SER A 1 80 ? 0.441 -0.904 -12.317 1.00 96.56 80 SER A CA 1
ATOM 615 C C . SER A 1 80 ? 0.995 -0.095 -13.490 1.00 96.56 80 SER A C 1
ATOM 617 O O . SER A 1 80 ? 1.260 -0.665 -14.548 1.00 96.56 80 SER A O 1
ATOM 619 N N . GLU A 1 81 ? 1.245 1.201 -13.308 1.00 95.81 81 GLU A N 1
ATOM 620 C CA . GLU A 1 81 ? 1.877 2.065 -14.314 1.00 95.81 81 GLU A CA 1
ATOM 621 C C . GLU A 1 81 ? 3.307 1.610 -14.640 1.00 95.81 81 GLU A C 1
ATOM 623 O O . GLU A 1 81 ? 3.694 1.518 -15.808 1.00 95.81 81 GLU A O 1
ATOM 628 N N . THR A 1 82 ? 4.072 1.237 -13.611 1.00 94.31 82 THR A N 1
ATOM 629 C CA . THR A 1 82 ? 5.443 0.724 -13.762 1.00 94.31 82 THR A CA 1
ATOM 630 C C . THR A 1 82 ? 5.480 -0.533 -14.632 1.00 94.31 82 THR A C 1
ATOM 632 O O . THR A 1 82 ? 6.353 -0.668 -15.487 1.00 94.31 82 THR A O 1
ATOM 635 N N . ARG A 1 83 ? 4.503 -1.437 -14.472 1.00 92.31 83 ARG A N 1
ATOM 636 C CA . ARG A 1 83 ? 4.376 -2.658 -15.289 1.00 92.31 83 ARG A CA 1
ATOM 637 C C . ARG A 1 83 ? 4.011 -2.374 -16.740 1.00 92.31 83 ARG A C 1
ATOM 639 O O . ARG A 1 83 ? 4.507 -3.065 -17.619 1.00 92.31 83 ARG A O 1
ATOM 646 N N . HIS A 1 84 ? 3.152 -1.385 -16.986 1.00 89.31 84 HIS A N 1
ATOM 647 C CA . HIS A 1 84 ? 2.724 -1.017 -18.341 1.00 89.31 84 HIS A CA 1
ATOM 648 C C . HIS A 1 84 ? 3.800 -0.278 -19.141 1.00 89.31 84 HIS A C 1
ATOM 650 O O . HIS A 1 84 ? 3.674 -0.154 -20.355 1.00 89.31 84 HIS A O 1
ATOM 656 N N . THR A 1 85 ? 4.838 0.229 -18.473 1.00 81.31 85 THR A N 1
ATOM 657 C CA . THR A 1 85 ? 5.945 0.946 -19.120 1.00 81.31 85 THR A CA 1
ATOM 658 C C . THR A 1 85 ? 7.040 -0.007 -19.646 1.00 81.31 85 THR A C 1
ATOM 660 O O . THR A 1 85 ? 8.004 0.464 -20.247 1.00 81.31 85 THR A O 1
ATOM 663 N N . GLN A 1 86 ? 6.907 -1.328 -19.441 1.00 59.97 86 GLN A N 1
ATOM 664 C CA . GLN A 1 86 ? 7.808 -2.356 -19.993 1.00 59.97 86 GLN A CA 1
ATOM 665 C C . GLN A 1 86 ? 7.458 -2.781 -21.422 1.00 59.97 86 GLN A C 1
ATOM 667 O O . GLN A 1 86 ? 6.253 -2.856 -21.748 1.00 59.97 86 GLN A O 1
#

Sequence (86 aa):
MERPQSIHEQNQFAEASSALDKAENAVAQAQSHTSDTSLQQAENSLEHATRAVDEIQEAQNQIAVERLNDRLEAAQQTLSETRHTQ